Protein AF-A0A0L0CRZ3-F1 (afdb_monomer)

Solvent-accessible surface area (backbone atoms only — not comparable to full-atom values): 9683 Å² total; per-residue (Å²): 132,88,57,69,46,81,43,75,45,86,56,55,38,41,32,43,37,35,53,79,39,33,63,64,55,51,47,74,51,34,74,46,70,53,60,82,55,50,45,72,92,70,62,36,64,58,88,84,58,64,75,67,74,79,60,91,85,65,45,71,60,58,44,58,72,75,44,89,74,75,66,66,51,78,49,76,36,69,47,74,35,36,34,55,44,98,84,69,47,79,73,44,68,34,36,43,27,38,41,38,40,39,38,78,87,85,46,54,37,48,37,37,36,40,40,31,48,47,93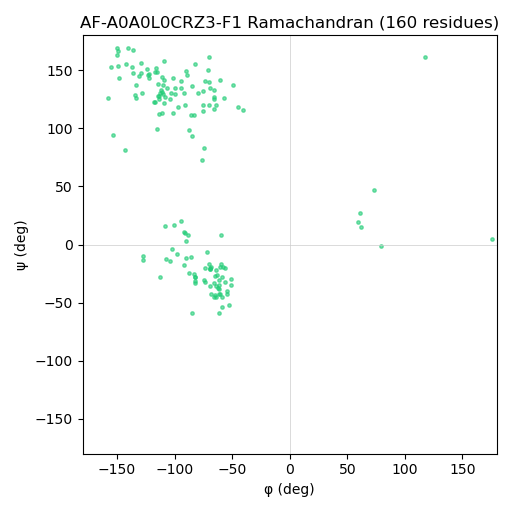,48,45,66,63,50,52,53,49,49,60,73,68,41,77,98,48,54,57,48,71,46,76,57,74,96,70,83,51,71,46,82,40,57,57,75,68,54,68,67,65,78,75,114

Radius of gyration: 17.82 Å; Cα contacts (8 Å, |Δi|>4): 254; chains: 1; bounding box: 38×54×40 Å

Sequence (162 aa):
MSKYFLCKLKNRALIQLWGKDSFKFLQSLTTNDLNKIIPESDFILHKNLPENILCNNYDSYIYDINNKTTNYEKSAVGLPSLFLLNNGKILYDCFIYNIKYSYEKNLFFSLFYIDCNIHILNFLLDLLEKRKLSCDVYFKNIKNINVYQFLSYTSLFNLHKK

InterPro domains:
  IPR045179 YgfZ/GcvT [PTHR22602] (4-153)

Mean predicted aligned error: 9.26 Å

Secondary structure (DSSP, 8-state):
---EEEEEETTEEEEEEESTTHHHHHHHHBSS-GGGTS-GGG----TT--GGGSS-SSHHHHHHHH-TT--EEEEEEEEEEEEE-TTS-EEEEEEEEEEEEEETTTEEEEEEEEEEEGGGHHHHHHHHHHH-TT-S-EEEE-TT--EEEEEEGGGGTTTTT-

Organism: NCBI:txid580058

Structure (mmCIF, N/CA/C/O backbone):
data_AF-A0A0L0CRZ3-F1
#
_entry.id   AF-A0A0L0CRZ3-F1
#
loop_
_atom_site.group_PDB
_atom_site.id
_atom_site.type_symbol
_atom_site.label_atom_id
_atom_site.label_alt_id
_atom_site.label_comp_id
_atom_site.label_asym_id
_atom_site.label_entity_id
_atom_site.label_seq_id
_atom_site.pdbx_PDB_ins_code
_atom_site.Cartn_x
_atom_site.Cartn_y
_atom_site.Cartn_z
_atom_site.occupancy
_atom_site.B_iso_or_equiv
_atom_site.auth_seq_id
_atom_site.auth_comp_id
_atom_site.auth_asym_id
_atom_site.auth_atom_id
_atom_site.pdbx_PDB_model_num
ATOM 1 N N . MET A 1 1 ? 24.280 -11.304 -26.491 1.00 51.66 1 MET A N 1
ATOM 2 C CA . MET A 1 1 ? 23.115 -10.418 -26.261 1.00 51.66 1 MET A CA 1
ATOM 3 C C . MET A 1 1 ? 22.163 -11.106 -25.300 1.00 51.66 1 MET A C 1
ATOM 5 O O . MET A 1 1 ? 21.670 -12.180 -25.630 1.00 51.66 1 MET A O 1
ATOM 9 N N . SER A 1 2 ? 21.944 -10.549 -24.108 1.00 56.97 2 SER A N 1
ATOM 10 C CA . SER A 1 2 ? 20.902 -11.034 -23.200 1.00 56.97 2 SER A CA 1
ATOM 11 C C . SER A 1 2 ? 19.538 -10.789 -23.845 1.00 56.97 2 SER A C 1
ATOM 13 O O . SER A 1 2 ? 19.172 -9.654 -24.140 1.00 56.97 2 SER A O 1
ATOM 15 N N . LYS A 1 3 ? 18.803 -11.867 -24.130 1.00 73.25 3 LYS A N 1
ATOM 16 C CA . LYS A 1 3 ? 17.397 -11.762 -24.523 1.00 73.25 3 LYS A CA 1
ATOM 17 C C . LYS A 1 3 ? 16.593 -11.466 -23.261 1.00 73.25 3 LYS A C 1
ATOM 19 O O . LYS A 1 3 ? 16.779 -12.120 -22.238 1.00 73.25 3 LYS A O 1
ATOM 24 N N . TYR A 1 4 ? 15.722 -10.479 -23.324 1.00 77.44 4 TYR A N 1
ATOM 25 C CA . TYR A 1 4 ? 14.808 -10.174 -22.236 1.00 77.44 4 TYR A CA 1
ATOM 26 C C . TYR A 1 4 ? 13.386 -10.413 -22.706 1.00 77.44 4 TYR A C 1
ATOM 28 O O . TYR A 1 4 ? 13.083 -10.236 -23.887 1.00 77.44 4 TYR A O 1
ATOM 36 N N . PHE A 1 5 ? 12.525 -10.811 -21.778 1.00 83.75 5 PHE A N 1
ATOM 37 C CA . PHE A 1 5 ? 11.108 -10.985 -22.043 1.00 83.75 5 PHE A CA 1
ATOM 38 C C . PHE A 1 5 ? 10.323 -9.947 -21.269 1.00 83.75 5 PHE A C 1
ATOM 40 O O . PHE A 1 5 ? 10.510 -9.773 -20.066 1.00 83.75 5 PHE A O 1
ATOM 47 N N . LEU A 1 6 ? 9.432 -9.267 -21.978 1.00 89.88 6 LEU A N 1
ATOM 48 C CA . LEU A 1 6 ? 8.466 -8.365 -21.385 1.00 89.88 6 LEU A CA 1
ATOM 49 C C . LEU A 1 6 ? 7.119 -9.084 -21.327 1.00 89.88 6 LEU A C 1
ATOM 51 O O . LEU A 1 6 ? 6.517 -9.379 -22.359 1.00 89.88 6 LEU A O 1
ATOM 55 N N . CYS A 1 7 ? 6.646 -9.373 -20.120 1.00 90.69 7 CYS A N 1
ATOM 56 C CA . CYS A 1 7 ? 5.389 -10.073 -19.891 1.00 90.69 7 CYS A CA 1
ATOM 57 C C . CYS A 1 7 ? 4.357 -9.110 -19.310 1.00 90.69 7 CYS A C 1
ATOM 59 O O . CYS A 1 7 ? 4.563 -8.544 -18.241 1.00 90.69 7 CYS A O 1
ATOM 61 N N . LYS A 1 8 ? 3.218 -8.938 -19.989 1.00 93.38 8 LYS A N 1
ATOM 62 C CA . LYS A 1 8 ? 2.082 -8.189 -19.436 1.00 93.38 8 LYS A CA 1
ATOM 63 C C . LYS A 1 8 ? 1.365 -9.033 -18.382 1.00 93.38 8 LYS A C 1
ATOM 65 O O . LYS A 1 8 ? 0.818 -10.088 -18.707 1.00 93.38 8 LYS A O 1
ATOM 70 N N . LEU A 1 9 ? 1.298 -8.539 -17.150 1.00 93.81 9 LEU A N 1
ATOM 71 C CA . LEU A 1 9 ? 0.570 -9.171 -16.054 1.00 93.81 9 LEU A CA 1
ATOM 72 C C . LEU A 1 9 ? -0.902 -8.741 -16.102 1.00 93.81 9 LEU A C 1
ATOM 74 O O . LEU A 1 9 ? -1.288 -7.694 -15.588 1.00 93.81 9 LEU A O 1
ATOM 78 N N . LYS A 1 10 ? -1.738 -9.541 -16.771 1.00 93.62 10 LYS A N 1
ATOM 79 C CA . LYS A 1 10 ? -3.162 -9.220 -17.009 1.00 93.62 10 LYS A CA 1
ATOM 80 C C . LYS A 1 10 ? -4.033 -9.271 -15.747 1.00 93.62 10 LYS A C 1
ATOM 82 O O . LYS A 1 10 ? -5.143 -8.758 -15.758 1.00 93.62 10 LYS A O 1
ATOM 87 N N . ASN A 1 11 ? -3.546 -9.910 -14.690 1.00 94.19 11 ASN A N 1
ATOM 88 C CA . ASN A 1 11 ? -4.262 -10.157 -13.442 1.00 94.19 11 ASN A CA 1
ATOM 89 C C . ASN A 1 11 ? -3.876 -9.179 -12.322 1.00 94.19 11 ASN A C 1
ATOM 91 O O . ASN A 1 11 ? -4.120 -9.480 -11.156 1.00 94.19 11 ASN A O 1
ATOM 95 N N . ARG A 1 12 ? -3.243 -8.047 -12.645 1.00 94.75 12 ARG A N 1
ATOM 96 C CA . ARG A 1 12 ? -2.774 -7.064 -11.662 1.00 94.75 12 ARG A CA 1
ATOM 97 C C . ARG A 1 12 ? -3.577 -5.775 -11.742 1.00 94.75 12 ARG A C 1
ATOM 99 O O . ARG A 1 12 ? -3.973 -5.351 -12.826 1.00 94.75 12 ARG A O 1
ATOM 106 N N . ALA A 1 13 ? -3.800 -5.169 -10.585 1.00 95.25 13 ALA A N 1
ATOM 107 C CA . ALA A 1 13 ? -4.492 -3.903 -10.416 1.00 95.25 13 ALA A CA 1
ATOM 108 C C . ALA A 1 13 ? -3.730 -3.028 -9.424 1.00 95.25 13 ALA A C 1
ATOM 110 O O . ALA A 1 13 ? -3.138 -3.536 -8.473 1.00 95.25 13 ALA A O 1
ATOM 111 N N . LEU A 1 14 ? -3.784 -1.714 -9.632 1.00 95.38 14 LEU A N 1
ATOM 112 C CA . LEU A 1 14 ? -3.113 -0.742 -8.778 1.00 95.38 14 LEU A CA 1
ATOM 113 C C . LEU A 1 14 ? -4.138 0.131 -8.065 1.00 95.38 14 LEU A C 1
ATOM 115 O O . LEU A 1 14 ? -4.984 0.754 -8.703 1.00 95.38 14 LEU A O 1
ATOM 119 N N . ILE A 1 15 ? -4.024 0.215 -6.745 1.00 95.62 15 ILE A N 1
ATOM 120 C CA . ILE A 1 15 ? -4.774 1.161 -5.921 1.00 95.62 15 ILE A CA 1
ATOM 121 C C . ILE A 1 15 ? -3.824 2.286 -5.530 1.00 95.62 15 ILE A C 1
ATOM 123 O O . ILE A 1 15 ? -2.765 2.032 -4.968 1.00 95.62 15 ILE A O 1
ATOM 127 N N . GLN A 1 16 ? -4.196 3.527 -5.815 1.00 93.62 16 GLN A N 1
ATOM 128 C CA . GLN A 1 16 ? -3.526 4.712 -5.290 1.00 93.62 16 GLN A CA 1
ATOM 129 C C . GLN A 1 16 ? -4.098 5.042 -3.915 1.00 93.62 16 GLN A C 1
ATOM 131 O O . GLN A 1 16 ? -5.315 5.013 -3.764 1.00 93.62 16 GLN A O 1
ATOM 136 N N . LEU A 1 17 ? -3.243 5.375 -2.949 1.00 93.31 17 LEU A N 1
ATOM 137 C CA . LEU A 1 17 ? -3.605 5.741 -1.583 1.00 93.31 17 LEU A CA 1
ATOM 138 C C . LEU A 1 17 ? -2.818 6.988 -1.147 1.00 93.31 17 LEU A C 1
ATOM 140 O O . LEU A 1 17 ? -1.596 7.046 -1.301 1.00 93.31 17 LEU A O 1
ATOM 144 N N . TRP A 1 18 ? -3.523 8.000 -0.644 1.00 90.38 18 TRP A N 1
ATOM 145 C CA . TRP A 1 18 ? -2.975 9.304 -0.259 1.00 90.38 18 TRP A CA 1
ATOM 146 C C . TRP A 1 18 ? -3.786 9.930 0.882 1.00 90.38 18 TRP A C 1
ATOM 148 O O . TRP A 1 18 ? -4.862 9.457 1.223 1.00 90.38 18 TRP A O 1
ATOM 158 N N . GLY A 1 19 ? -3.272 10.999 1.486 1.00 87.00 19 GLY A N 1
ATOM 159 C CA . GLY A 1 19 ? -3.824 11.623 2.697 1.00 87.00 19 GLY A CA 1
ATOM 160 C C . GLY A 1 19 ? -2.837 11.560 3.863 1.00 87.00 19 GLY A C 1
ATOM 161 O O . GLY A 1 19 ? -1.874 10.791 3.816 1.00 87.00 19 GLY A O 1
ATOM 162 N N . LYS A 1 20 ? -3.030 12.389 4.891 1.00 87.88 20 LYS A N 1
ATOM 163 C CA . LYS A 1 20 ? -2.040 12.549 5.971 1.00 87.88 20 LYS A CA 1
ATOM 164 C C . LYS A 1 20 ? -1.854 11.297 6.814 1.00 87.88 20 LYS A C 1
ATOM 166 O O . LYS A 1 20 ? -0.739 11.014 7.234 1.00 87.88 20 LYS A O 1
ATOM 171 N N . ASP A 1 21 ? -2.920 10.528 7.000 1.00 91.69 21 ASP A N 1
ATOM 172 C CA . ASP A 1 21 ? -2.888 9.332 7.843 1.00 91.69 21 ASP A CA 1
ATOM 173 C C . ASP A 1 21 ? -2.507 8.071 7.054 1.00 91.69 21 ASP A C 1
ATOM 175 O O . ASP A 1 21 ? -2.471 6.979 7.614 1.00 91.69 21 ASP A O 1
ATOM 179 N N . SER A 1 22 ? -2.189 8.204 5.760 1.00 93.75 22 SER A N 1
ATOM 180 C CA . SER A 1 22 ? -1.925 7.082 4.848 1.00 93.75 22 SER A CA 1
ATOM 181 C C . SER A 1 22 ? -0.852 6.126 5.346 1.00 93.75 22 SER A C 1
ATOM 183 O O . SER A 1 22 ? -1.021 4.913 5.231 1.00 93.75 22 SER A O 1
ATOM 185 N N . PHE A 1 23 ? 0.241 6.665 5.894 1.00 95.62 23 PHE A N 1
ATOM 186 C CA . PHE A 1 23 ? 1.336 5.860 6.425 1.00 95.62 23 PHE A CA 1
ATOM 187 C C . PHE A 1 23 ? 0.852 4.972 7.569 1.00 95.62 23 PHE A C 1
ATOM 189 O O . PHE A 1 23 ? 0.901 3.748 7.466 1.00 95.62 23 PHE A O 1
ATOM 196 N N . LYS A 1 24 ? 0.314 5.583 8.632 1.00 95.06 24 LYS A N 1
ATOM 197 C CA . LYS A 1 24 ? -0.179 4.866 9.817 1.00 95.06 24 LYS A CA 1
ATOM 198 C C . LYS A 1 24 ? -1.298 3.896 9.461 1.00 95.06 24 LYS A C 1
ATOM 200 O O . LYS A 1 24 ? -1.307 2.759 9.924 1.00 95.06 24 LYS A O 1
ATOM 205 N N . PHE A 1 25 ? -2.215 4.333 8.603 1.00 95.44 25 PHE A N 1
ATOM 206 C CA . PHE A 1 25 ? -3.325 3.526 8.129 1.00 95.44 25 PHE A CA 1
ATOM 207 C C . PHE A 1 25 ? -2.831 2.262 7.424 1.00 95.44 25 PHE A C 1
ATOM 209 O O . PHE A 1 25 ? -3.184 1.156 7.828 1.00 95.44 25 PHE A O 1
ATOM 216 N N . LEU A 1 26 ? -1.956 2.396 6.426 1.00 95.56 26 LEU A N 1
ATOM 217 C CA . LEU A 1 26 ? -1.452 1.245 5.686 1.00 95.56 26 LEU A CA 1
ATOM 218 C C . LEU A 1 26 ? -0.524 0.366 6.542 1.00 95.56 26 LEU A C 1
ATOM 220 O O . LEU A 1 26 ? -0.598 -0.861 6.451 1.00 95.56 26 LEU A O 1
ATOM 224 N N . GLN A 1 27 ? 0.278 0.961 7.429 1.00 95.94 27 GLN A N 1
ATOM 225 C CA . GLN A 1 27 ? 1.116 0.226 8.381 1.00 95.94 27 GLN A CA 1
ATOM 226 C C . GLN A 1 27 ? 0.282 -0.636 9.340 1.00 95.94 27 GLN A C 1
ATOM 228 O O . GLN A 1 27 ? 0.704 -1.731 9.699 1.00 95.94 27 GLN A O 1
ATOM 233 N N . SER A 1 28 ? -0.909 -0.170 9.730 1.00 93.62 28 SER A N 1
ATOM 234 C CA . SER A 1 28 ? -1.813 -0.903 10.628 1.00 93.62 28 SER A CA 1
ATOM 235 C C . SER A 1 28 ? -2.516 -2.097 9.971 1.00 93.62 28 SER A C 1
ATOM 237 O O . SER A 1 28 ? -3.004 -2.988 10.664 1.00 93.62 28 SER A O 1
ATOM 239 N N . LEU A 1 29 ? -2.586 -2.116 8.636 1.00 93.69 29 LEU A N 1
ATOM 240 C CA . LEU A 1 29 ? -3.310 -3.133 7.870 1.00 93.69 29 LEU A CA 1
ATOM 241 C C . LEU A 1 29 ? -2.395 -4.166 7.215 1.00 93.69 29 LEU A C 1
ATOM 243 O O . LEU A 1 29 ? -2.882 -5.193 6.737 1.00 93.69 29 LEU A O 1
ATOM 247 N N . THR A 1 30 ? -1.096 -3.884 7.156 1.00 95.44 30 THR A N 1
ATOM 248 C CA . THR A 1 30 ? -0.146 -4.663 6.367 1.00 95.44 30 THR A CA 1
ATOM 249 C C . THR A 1 30 ? 0.998 -5.183 7.227 1.00 95.44 30 THR A C 1
ATOM 251 O O . THR A 1 30 ? 1.340 -4.610 8.256 1.00 95.44 30 THR A O 1
ATOM 254 N N . THR A 1 31 ? 1.561 -6.326 6.842 1.00 96.12 31 THR A N 1
ATOM 255 C CA . THR A 1 31 ? 2.497 -7.065 7.706 1.00 96.12 31 THR A CA 1
ATOM 256 C C . THR A 1 31 ? 3.932 -6.561 7.673 1.00 96.12 31 THR A C 1
ATOM 258 O O . THR A 1 31 ? 4.681 -6.805 8.614 1.00 96.12 31 THR A O 1
ATOM 261 N N . ASN A 1 32 ? 4.363 -5.956 6.567 1.00 96.75 32 ASN A N 1
ATOM 262 C CA . ASN A 1 32 ? 5.738 -5.491 6.426 1.00 96.75 32 ASN A CA 1
ATOM 263 C C . ASN A 1 32 ? 5.875 -4.047 6.922 1.00 96.75 32 ASN A C 1
ATOM 265 O O . ASN A 1 32 ? 4.946 -3.248 6.823 1.00 96.75 32 ASN A O 1
ATOM 269 N N . ASP A 1 33 ? 7.050 -3.721 7.444 1.00 97.06 33 ASP A N 1
ATOM 270 C CA . ASP A 1 33 ? 7.363 -2.388 7.950 1.00 97.06 33 ASP A CA 1
ATOM 271 C C . ASP A 1 33 ? 7.590 -1.414 6.785 1.00 97.06 33 ASP A C 1
ATOM 273 O O . ASP A 1 33 ? 8.538 -1.569 6.007 1.00 97.06 33 ASP A O 1
ATOM 277 N N . LEU A 1 34 ? 6.712 -0.417 6.665 1.00 97.00 34 LEU A N 1
ATOM 278 C CA . LEU A 1 34 ? 6.759 0.612 5.631 1.00 97.00 34 LEU A CA 1
ATOM 279 C C . LEU A 1 34 ? 7.957 1.550 5.802 1.00 97.00 34 LEU A C 1
ATOM 281 O O . LEU A 1 34 ? 8.400 2.123 4.806 1.00 97.00 34 LEU A O 1
ATOM 285 N N . ASN A 1 35 ? 8.563 1.626 6.995 1.00 96.69 35 ASN A N 1
ATOM 286 C CA . ASN A 1 35 ? 9.796 2.394 7.205 1.00 96.69 35 ASN A CA 1
ATOM 287 C C . ASN A 1 35 ? 10.962 1.893 6.339 1.00 96.69 35 ASN A C 1
ATOM 289 O O . ASN A 1 35 ? 11.904 2.638 6.080 1.00 96.69 35 ASN A O 1
ATOM 293 N N . LYS A 1 36 ? 10.887 0.657 5.825 1.00 96.56 36 LYS A N 1
ATOM 294 C CA . LYS A 1 36 ? 11.866 0.103 4.877 1.00 96.56 36 LYS A CA 1
ATOM 295 C C . LYS A 1 36 ? 11.815 0.748 3.489 1.00 96.56 36 LYS A C 1
ATOM 297 O O . LYS A 1 36 ? 12.781 0.619 2.742 1.00 96.56 36 LYS A O 1
ATOM 302 N N . ILE A 1 37 ? 10.698 1.380 3.121 1.00 95.69 37 ILE A N 1
ATOM 303 C CA . ILE A 1 37 ? 10.527 2.055 1.822 1.00 95.69 37 ILE A CA 1
ATOM 304 C C . ILE A 1 37 ? 10.409 3.574 1.956 1.00 95.69 37 ILE A C 1
ATOM 306 O O . ILE A 1 37 ? 10.790 4.284 1.030 1.00 95.69 37 ILE A O 1
ATOM 310 N N . ILE A 1 38 ? 9.905 4.072 3.086 1.00 93.88 38 ILE A N 1
ATOM 311 C CA . ILE A 1 38 ? 9.893 5.494 3.437 1.00 93.88 38 ILE A CA 1
ATOM 312 C C . ILE A 1 38 ? 9.766 5.643 4.959 1.00 93.88 38 ILE A C 1
ATOM 314 O O . ILE A 1 38 ? 8.827 5.084 5.517 1.00 93.88 38 ILE A O 1
ATOM 318 N N . PRO A 1 39 ? 10.650 6.381 5.652 1.00 93.75 39 PRO A N 1
ATOM 319 C CA . PRO A 1 39 ? 10.455 6.685 7.068 1.00 93.75 39 PRO A CA 1
ATOM 320 C C . PRO A 1 39 ? 9.155 7.464 7.299 1.00 93.75 39 PRO A C 1
ATOM 322 O O . PRO A 1 39 ? 8.825 8.354 6.516 1.00 93.75 39 PRO A O 1
ATOM 325 N N . GLU A 1 40 ? 8.433 7.185 8.387 1.00 92.06 40 GLU A N 1
ATOM 326 C CA . GLU A 1 40 ? 7.188 7.904 8.712 1.00 92.06 40 GLU A CA 1
ATOM 327 C C . GLU A 1 40 ? 7.379 9.431 8.762 1.00 92.06 40 GLU A C 1
ATOM 329 O O . GLU A 1 40 ? 6.545 10.174 8.247 1.00 92.06 40 GLU A O 1
ATOM 334 N N . SER A 1 41 ? 8.503 9.899 9.321 1.00 89.12 41 SER A N 1
ATOM 335 C CA . SER A 1 41 ? 8.866 11.326 9.389 1.00 89.12 41 SER A CA 1
ATOM 336 C C . SER A 1 41 ? 8.967 11.996 8.021 1.00 89.12 41 SER A C 1
ATOM 338 O O . SER A 1 41 ? 8.749 13.200 7.898 1.00 89.12 41 SER A O 1
ATOM 340 N N . ASP A 1 42 ? 9.290 11.208 6.999 1.00 87.75 42 ASP A N 1
ATOM 341 C CA . ASP A 1 42 ? 9.555 11.670 5.642 1.00 87.75 42 ASP A CA 1
ATOM 342 C C . ASP A 1 42 ? 8.310 11.516 4.757 1.00 87.75 42 ASP A C 1
ATOM 344 O O . ASP A 1 42 ? 8.275 12.006 3.621 1.00 87.75 42 ASP A O 1
ATOM 348 N N . PHE A 1 43 ? 7.264 10.853 5.266 1.00 87.19 43 PHE A N 1
ATOM 349 C CA . PHE A 1 43 ? 5.971 10.753 4.607 1.00 87.19 43 PHE A CA 1
ATOM 350 C C . PHE A 1 43 ? 5.222 12.085 4.726 1.00 87.19 43 PHE A C 1
ATOM 352 O O . PHE A 1 43 ? 4.382 12.303 5.597 1.00 87.19 43 PHE A O 1
ATOM 359 N N . ILE A 1 44 ? 5.548 13.002 3.820 1.00 76.12 44 ILE A N 1
ATOM 360 C CA . ILE A 1 44 ? 4.957 14.336 3.781 1.00 76.12 44 ILE A CA 1
ATOM 361 C C . ILE A 1 44 ? 3.913 14.405 2.672 1.00 76.12 44 ILE A C 1
ATOM 363 O O . ILE A 1 44 ? 4.166 14.072 1.512 1.00 76.12 44 ILE A O 1
ATOM 367 N N . LEU A 1 45 ? 2.734 14.899 3.042 1.00 67.81 45 LEU A N 1
ATOM 368 C CA . LEU A 1 45 ? 1.701 15.322 2.110 1.00 67.81 45 LEU A CA 1
ATOM 369 C C . LEU A 1 45 ? 1.509 16.827 2.293 1.00 67.81 45 LEU A C 1
ATOM 371 O O . LEU A 1 45 ? 0.869 17.276 3.248 1.00 67.81 45 LEU A O 1
ATOM 375 N N . HIS A 1 46 ? 2.119 17.631 1.421 1.00 58.62 46 HIS A N 1
ATOM 376 C CA . HIS A 1 46 ? 1.925 19.077 1.478 1.00 58.62 46 HIS A CA 1
ATOM 377 C C . HIS A 1 46 ? 0.454 19.407 1.193 1.00 58.62 46 HIS A C 1
ATOM 379 O O . HIS A 1 46 ? -0.053 19.128 0.113 1.00 58.62 46 HIS A O 1
ATOM 385 N N . LYS A 1 47 ? -0.233 20.047 2.153 1.00 48.31 47 LYS A N 1
ATOM 386 C CA . LYS A 1 47 ? -1.638 20.493 2.013 1.00 48.31 47 LYS A CA 1
ATOM 387 C C . LYS A 1 47 ? -1.874 21.411 0.801 1.00 48.31 47 LYS A C 1
ATOM 389 O O . LYS A 1 47 ? -3.006 21.523 0.358 1.00 48.31 47 LYS A O 1
ATOM 394 N N . ASN A 1 48 ? -0.818 22.032 0.273 1.00 48.00 48 ASN A N 1
ATOM 395 C CA . ASN A 1 48 ? -0.864 22.939 -0.878 1.00 48.00 48 ASN A CA 1
ATOM 396 C C . ASN A 1 48 ? -0.573 22.222 -2.210 1.00 48.00 48 ASN A C 1
ATOM 398 O O . ASN A 1 48 ? -0.160 22.858 -3.178 1.00 48.00 48 ASN A O 1
ATOM 402 N N . LEU A 1 49 ? -0.721 20.897 -2.248 1.00 52.44 49 LEU A N 1
ATOM 403 C CA . LEU A 1 49 ? -0.599 20.115 -3.471 1.00 52.44 49 LEU A CA 1
ATOM 404 C C . LEU A 1 49 ? -1.733 20.472 -4.437 1.00 52.44 49 LEU A C 1
ATOM 406 O O . LEU A 1 49 ? -2.892 20.395 -4.030 1.00 52.44 49 LEU A O 1
ATOM 410 N N . PRO A 1 50 ? -1.434 20.830 -5.699 1.00 48.28 50 PRO A N 1
ATOM 411 C CA . PRO A 1 50 ? -2.479 21.017 -6.688 1.00 48.28 50 PRO A CA 1
ATOM 412 C C . PRO A 1 50 ? -3.302 19.730 -6.809 1.00 48.28 50 PRO A C 1
ATOM 414 O O . PRO A 1 50 ? -2.749 18.650 -7.031 1.00 48.28 50 PRO A O 1
ATOM 417 N N . GLU A 1 51 ? -4.624 19.852 -6.662 1.00 46.41 51 GLU A N 1
ATOM 418 C CA . GLU A 1 51 ? -5.589 18.739 -6.723 1.00 46.41 51 GLU A CA 1
ATOM 419 C C . GLU A 1 51 ? -5.407 17.883 -7.993 1.00 46.41 51 GLU A C 1
ATOM 421 O O . GLU A 1 51 ? -5.562 16.662 -7.962 1.00 46.41 51 GLU A O 1
ATOM 426 N N . ASN A 1 52 ? -4.936 18.519 -9.068 1.00 48.78 52 ASN A N 1
ATOM 427 C CA . ASN A 1 52 ? -4.617 17.966 -10.387 1.00 48.78 52 ASN A CA 1
ATOM 428 C C . ASN A 1 52 ? -3.541 16.857 -10.366 1.00 48.78 52 ASN A C 1
ATOM 430 O O . ASN A 1 52 ? -3.387 16.114 -11.328 1.00 48.78 52 ASN A O 1
ATOM 434 N N . ILE A 1 53 ? -2.758 16.718 -9.293 1.00 53.50 53 ILE A N 1
ATOM 435 C CA . ILE A 1 53 ? -1.719 15.677 -9.197 1.00 53.50 53 ILE A CA 1
ATOM 436 C C . ILE A 1 53 ? -2.281 14.362 -8.630 1.00 53.50 53 ILE A C 1
ATOM 438 O O . ILE A 1 53 ? -1.752 13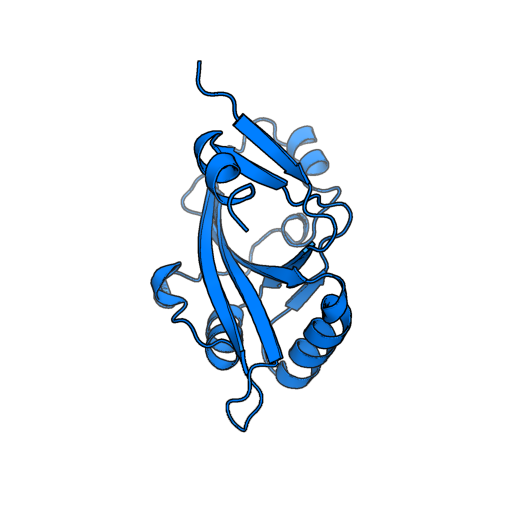.275 -8.882 1.00 53.50 53 ILE A O 1
ATOM 442 N N . LEU A 1 54 ? -3.371 14.423 -7.862 1.00 54.41 54 LEU A N 1
ATOM 443 C CA . LEU A 1 54 ? -3.799 13.307 -7.019 1.00 54.41 54 LEU A CA 1
ATOM 444 C C . LEU A 1 54 ? -4.719 12.295 -7.703 1.00 54.41 54 LEU A C 1
ATOM 446 O O . LEU A 1 54 ? -5.188 11.372 -7.041 1.00 54.41 54 LEU A O 1
ATOM 450 N N . CYS A 1 55 ? -4.940 12.371 -9.019 1.00 45.66 55 CYS A N 1
ATOM 451 C CA . CYS A 1 55 ? -5.829 11.429 -9.686 1.00 45.66 55 CYS A CA 1
ATOM 452 C C . CYS A 1 55 ? -5.531 11.201 -11.188 1.00 45.66 55 CYS A C 1
ATOM 454 O O . CYS A 1 55 ? -6.110 11.854 -12.038 1.00 45.66 55 CYS A O 1
ATOM 456 N N . ASN A 1 56 ? -4.754 10.166 -11.534 1.00 41.69 56 ASN A N 1
ATOM 457 C CA . ASN A 1 56 ? -4.433 9.779 -12.928 1.00 41.69 56 ASN A CA 1
ATOM 458 C C . ASN A 1 56 ? -5.632 9.772 -13.914 1.00 41.69 56 ASN A C 1
ATOM 460 O O . ASN A 1 56 ? -6.556 8.971 -13.734 1.00 41.69 56 ASN A O 1
ATOM 464 N N . ASN A 1 57 ? -5.577 10.622 -14.958 1.00 39.22 57 ASN A N 1
ATOM 465 C CA . ASN A 1 57 ? -5.350 10.224 -16.372 1.00 39.22 57 ASN A CA 1
ATOM 466 C C . ASN A 1 57 ? -5.426 11.377 -17.415 1.00 39.22 57 ASN A C 1
ATOM 468 O O . ASN A 1 57 ? -5.293 11.093 -18.601 1.00 39.22 57 ASN A O 1
ATOM 472 N N . TYR A 1 58 ? -5.581 12.652 -17.032 1.00 41.22 58 TYR A N 1
ATOM 473 C CA . TYR A 1 58 ? -5.518 13.789 -17.983 1.00 41.22 58 TYR A CA 1
ATOM 474 C C . TYR A 1 58 ? -4.546 14.920 -17.591 1.00 41.22 58 TYR A C 1
ATOM 476 O O . TYR A 1 58 ? -4.179 1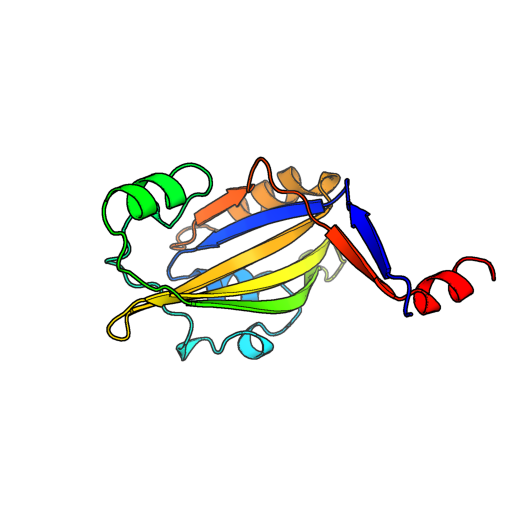5.729 -18.439 1.00 41.22 58 TYR A O 1
ATOM 484 N N . ASP A 1 59 ? -4.054 14.954 -16.352 1.00 39.25 59 ASP A N 1
ATOM 485 C CA . ASP A 1 59 ? -3.397 16.160 -15.830 1.00 39.25 59 ASP A CA 1
ATOM 486 C C . ASP A 1 59 ? -1.882 16.256 -16.050 1.00 39.25 59 ASP A C 1
ATOM 488 O O . ASP A 1 59 ? -1.328 17.348 -15.918 1.00 39.25 59 ASP A O 1
ATOM 492 N N . SER A 1 60 ? -1.204 15.181 -16.480 1.00 42.56 60 SER A N 1
ATOM 493 C CA . SER A 1 60 ? 0.172 15.330 -16.985 1.00 42.56 60 SER A CA 1
ATOM 494 C C . SER A 1 60 ? 0.191 16.186 -18.255 1.00 42.56 60 SER A C 1
ATOM 496 O O . SER A 1 60 ? 1.066 17.026 -18.412 1.00 42.56 60 SER A O 1
ATOM 498 N N . TYR A 1 61 ? -0.832 16.060 -19.111 1.00 39.62 61 TYR A N 1
ATOM 499 C CA . TYR A 1 61 ? -0.950 16.862 -20.329 1.00 39.62 61 TYR A CA 1
ATOM 500 C C . TYR A 1 61 ? -1.363 18.316 -20.059 1.00 39.62 61 TYR A C 1
ATOM 502 O O . TYR A 1 61 ? -0.938 19.198 -20.796 1.00 39.62 61 TYR A O 1
ATOM 510 N N . ILE A 1 62 ? -2.137 18.612 -19.008 1.00 38.59 62 ILE A N 1
ATOM 511 C CA . ILE A 1 62 ? -2.536 20.002 -18.705 1.00 38.59 62 ILE A CA 1
ATOM 512 C C . ILE A 1 62 ? -1.356 20.812 -18.134 1.00 38.59 62 ILE A C 1
ATOM 514 O O . ILE A 1 62 ? -1.229 22.000 -18.441 1.00 38.59 62 ILE A O 1
ATOM 518 N N . TYR A 1 63 ? -0.440 20.177 -17.392 1.00 35.66 63 TYR A N 1
ATOM 519 C CA . TYR A 1 63 ? 0.800 20.830 -16.951 1.00 35.66 63 TYR A CA 1
ATOM 520 C C . TYR A 1 63 ? 1.914 20.825 -18.006 1.00 35.66 63 TYR A C 1
ATOM 522 O O . TYR A 1 63 ? 2.618 21.828 -18.105 1.00 35.66 63 TYR A O 1
ATOM 530 N N . ASP A 1 64 ? 2.023 19.793 -18.852 1.00 41.00 64 ASP A N 1
ATOM 531 C CA . ASP A 1 64 ? 2.966 19.807 -19.985 1.00 41.00 64 ASP A CA 1
ATOM 532 C C . ASP A 1 64 ? 2.615 20.885 -21.030 1.00 41.00 64 ASP A C 1
ATOM 534 O O . ASP A 1 64 ? 3.500 21.401 -21.718 1.00 41.00 64 ASP A O 1
ATOM 538 N N . ILE A 1 65 ? 1.336 21.269 -21.145 1.00 39.38 65 ILE A N 1
ATOM 539 C CA . ILE A 1 65 ? 0.896 22.306 -22.092 1.00 39.38 65 ILE A CA 1
ATOM 540 C C . ILE A 1 65 ? 1.104 23.725 -21.533 1.00 39.38 65 ILE A C 1
ATOM 542 O O . ILE A 1 65 ? 1.422 24.625 -22.312 1.00 39.38 65 ILE A O 1
ATOM 546 N N . ASN A 1 66 ? 1.011 23.930 -20.212 1.00 38.66 66 ASN A N 1
ATOM 547 C CA . ASN A 1 66 ? 1.081 25.273 -19.614 1.00 38.66 66 ASN A CA 1
ATOM 548 C C . ASN A 1 66 ? 2.375 25.603 -18.852 1.00 38.66 66 ASN A C 1
ATOM 550 O O . ASN A 1 66 ? 2.604 26.777 -18.586 1.00 38.66 66 ASN A O 1
ATOM 554 N N . ASN A 1 67 ? 3.241 24.634 -18.539 1.00 41.34 67 ASN A N 1
ATOM 555 C CA . ASN A 1 67 ? 4.553 24.882 -17.930 1.00 41.34 67 ASN A CA 1
ATOM 556 C C . ASN A 1 67 ? 5.600 23.903 -18.478 1.00 41.34 67 ASN A C 1
ATOM 558 O O . ASN A 1 67 ? 5.989 22.942 -17.821 1.00 41.34 67 ASN A O 1
ATOM 562 N N . LYS A 1 68 ? 6.136 24.207 -19.665 1.00 43.44 68 LYS A N 1
ATOM 563 C CA . LYS A 1 68 ? 7.282 23.512 -20.294 1.00 43.44 68 LYS A CA 1
ATOM 564 C C . LYS A 1 68 ? 8.592 23.532 -19.475 1.00 43.44 68 LYS A C 1
ATOM 566 O O . LYS A 1 68 ? 9.637 23.165 -20.002 1.00 43.44 68 LYS A O 1
ATOM 571 N N . THR A 1 69 ? 8.576 23.996 -18.228 1.00 48.44 69 THR A N 1
ATOM 572 C CA . THR A 1 69 ? 9.777 24.295 -17.437 1.00 48.44 69 THR A CA 1
ATOM 573 C C . THR A 1 69 ? 9.836 23.636 -16.065 1.00 48.44 69 THR A C 1
ATOM 575 O O . THR A 1 69 ? 10.898 23.688 -15.460 1.00 48.44 69 THR A O 1
ATOM 578 N N . THR A 1 70 ? 8.778 23.000 -15.550 1.00 51.72 70 THR A N 1
ATOM 579 C CA . THR A 1 70 ? 8.859 22.377 -14.217 1.00 51.72 70 THR A CA 1
ATOM 580 C C . THR A 1 70 ? 9.378 20.947 -14.308 1.00 51.72 70 THR A C 1
ATOM 582 O O . THR A 1 70 ? 8.613 20.019 -14.571 1.00 51.72 70 THR A O 1
ATOM 585 N N . ASN A 1 71 ? 10.676 20.766 -14.058 1.00 58.41 71 ASN A N 1
ATOM 586 C CA . ASN A 1 71 ? 11.271 19.443 -13.900 1.00 58.41 71 ASN A CA 1
ATOM 587 C C . ASN A 1 71 ? 10.780 18.820 -12.584 1.00 58.41 71 ASN A C 1
ATOM 589 O O . ASN A 1 71 ? 11.016 19.375 -11.509 1.00 58.41 71 ASN A O 1
ATOM 593 N N . TYR A 1 72 ? 10.104 17.671 -12.650 1.00 63.31 72 TYR A N 1
ATOM 594 C CA . TYR A 1 72 ? 9.825 16.858 -11.466 1.00 63.31 72 TYR A CA 1
ATOM 595 C C . TYR A 1 72 ? 10.555 15.520 -11.558 1.00 63.31 72 TYR A C 1
ATOM 597 O O . TYR A 1 72 ? 10.592 14.881 -12.609 1.00 63.31 72 TYR A O 1
ATOM 605 N N . GLU A 1 73 ? 11.134 15.089 -10.443 1.00 73.12 73 GLU A N 1
ATOM 606 C CA . GLU A 1 73 ? 11.745 13.771 -10.311 1.00 73.12 73 GLU A CA 1
ATOM 607 C C . GLU A 1 73 ? 10.767 12.837 -9.596 1.00 73.12 73 GLU A C 1
ATOM 609 O O . GLU A 1 73 ? 10.149 13.204 -8.593 1.00 73.12 73 GLU A O 1
ATOM 614 N N . LYS A 1 74 ? 10.612 11.622 -10.124 1.00 82.50 74 LYS A N 1
ATOM 615 C CA . LYS A 1 74 ? 9.764 10.582 -9.542 1.00 82.50 74 LYS A CA 1
ATOM 616 C C . LYS A 1 74 ? 10.624 9.389 -9.165 1.00 82.50 74 LYS A C 1
ATOM 618 O O . LYS A 1 74 ? 11.236 8.778 -10.039 1.00 82.50 74 LYS A O 1
ATOM 623 N N . SER A 1 75 ? 10.598 9.004 -7.895 1.00 87.69 75 SER A N 1
ATOM 624 C CA . SER A 1 75 ? 11.211 7.763 -7.429 1.00 87.69 75 SER A CA 1
ATOM 625 C C . SER A 1 75 ? 10.158 6.819 -6.859 1.00 87.69 75 SER A C 1
ATOM 627 O O . SER A 1 75 ? 9.108 7.235 -6.361 1.00 87.69 75 SER A O 1
ATOM 629 N N . ALA A 1 76 ? 10.414 5.522 -7.005 1.00 91.50 76 ALA A N 1
ATOM 630 C CA . ALA A 1 76 ? 9.531 4.472 -6.531 1.00 91.50 76 ALA A CA 1
ATOM 631 C C . ALA A 1 76 ? 10.347 3.412 -5.798 1.00 91.50 76 ALA A C 1
ATOM 633 O O . ALA A 1 76 ? 11.297 2.862 -6.356 1.00 91.50 76 ALA A O 1
ATOM 634 N N . VAL A 1 77 ? 9.952 3.108 -4.566 1.00 96.00 77 VAL A N 1
ATOM 635 C CA . VAL A 1 77 ? 10.545 2.035 -3.762 1.00 96.00 77 VAL A CA 1
ATOM 636 C C . VAL A 1 77 ? 9.411 1.154 -3.271 1.00 96.00 77 VAL A C 1
ATOM 6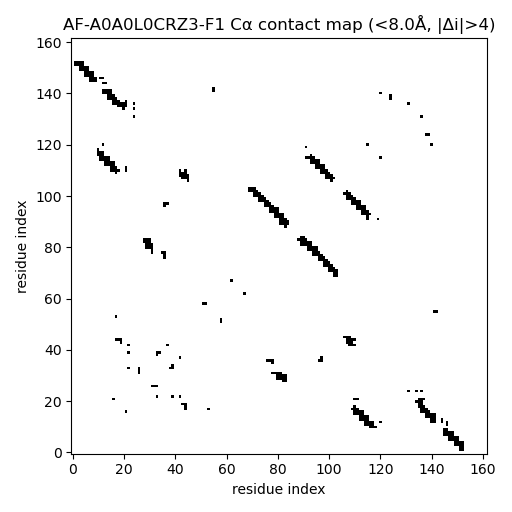38 O O . VAL A 1 77 ? 8.405 1.660 -2.777 1.00 96.00 77 VAL A O 1
ATOM 641 N N . GLY A 1 78 ? 9.538 -0.159 -3.450 1.00 96.62 78 GLY A N 1
ATOM 642 C CA . GLY A 1 78 ? 8.474 -1.099 -3.120 1.00 96.62 78 GLY A CA 1
ATOM 643 C C . GLY A 1 78 ? 8.924 -2.256 -2.248 1.00 96.62 78 GLY A C 1
ATOM 644 O O . GLY A 1 78 ? 10.093 -2.637 -2.256 1.00 96.62 78 GLY A O 1
ATOM 645 N N . LEU A 1 79 ? 7.969 -2.835 -1.523 1.00 97.38 79 LEU A N 1
ATOM 646 C CA . LEU A 1 79 ? 8.148 -4.055 -0.744 1.00 97.38 79 LEU A CA 1
ATOM 647 C C . LEU A 1 79 ? 6.958 -5.013 -0.918 1.00 97.38 79 LEU A C 1
ATOM 649 O O . LEU A 1 79 ? 5.844 -4.566 -1.199 1.00 97.38 79 LEU A O 1
ATOM 653 N N . PRO A 1 80 ? 7.164 -6.332 -0.768 1.00 97.50 80 PRO A N 1
ATOM 654 C CA . PRO A 1 80 ? 6.065 -7.281 -0.635 1.00 97.50 80 PRO A CA 1
ATOM 655 C C . PRO A 1 80 ? 5.432 -7.164 0.755 1.00 97.50 80 PRO A C 1
ATOM 657 O O . PRO A 1 80 ? 6.139 -7.016 1.755 1.00 97.50 80 PRO A O 1
ATOM 660 N N . SER A 1 81 ? 4.109 -7.266 0.835 1.00 97.25 81 SER A N 1
ATOM 661 C CA . SER A 1 81 ? 3.365 -7.252 2.095 1.00 97.25 81 SER A CA 1
ATOM 662 C C . SER A 1 81 ? 2.094 -8.094 2.000 1.00 97.25 81 SER A C 1
ATOM 664 O O . SER A 1 81 ? 1.664 -8.480 0.912 1.00 97.25 81 SER A O 1
ATOM 666 N N . LEU A 1 82 ? 1.486 -8.387 3.145 1.00 96.81 82 LEU A N 1
ATOM 667 C CA . LEU A 1 82 ? 0.251 -9.158 3.243 1.00 96.81 82 LEU A CA 1
ATOM 668 C C . LEU A 1 82 ? -0.812 -8.347 3.982 1.00 96.81 82 LEU A C 1
ATOM 670 O O . LEU A 1 82 ? -0.495 -7.634 4.932 1.00 96.81 82 LEU A O 1
ATOM 674 N N . PHE A 1 83 ? -2.071 -8.515 3.586 1.00 94.19 83 PHE A N 1
ATOM 675 C CA . PHE A 1 83 ? -3.228 -8.153 4.402 1.00 94.19 83 PHE A CA 1
ATOM 676 C C . PHE A 1 83 ? -3.688 -9.383 5.176 1.00 94.19 83 PHE A C 1
ATOM 678 O O . PHE A 1 83 ? -3.811 -10.468 4.599 1.00 94.19 83 PHE A O 1
ATOM 685 N N . LEU A 1 84 ? -3.971 -9.218 6.467 1.00 91.19 84 LEU A N 1
ATOM 686 C CA . LEU A 1 84 ? -4.404 -10.309 7.338 1.00 91.19 84 LEU A CA 1
ATOM 687 C C . LEU A 1 84 ? -5.826 -10.089 7.861 1.00 91.19 84 LEU A C 1
ATOM 689 O O . LEU A 1 84 ? -6.289 -8.965 8.051 1.00 91.19 84 LEU A O 1
ATOM 693 N N . LEU A 1 85 ? -6.506 -11.195 8.145 1.00 87.00 85 LEU A N 1
ATOM 694 C CA . LEU A 1 85 ? -7.651 -11.213 9.046 1.00 87.00 85 LEU A CA 1
ATOM 695 C C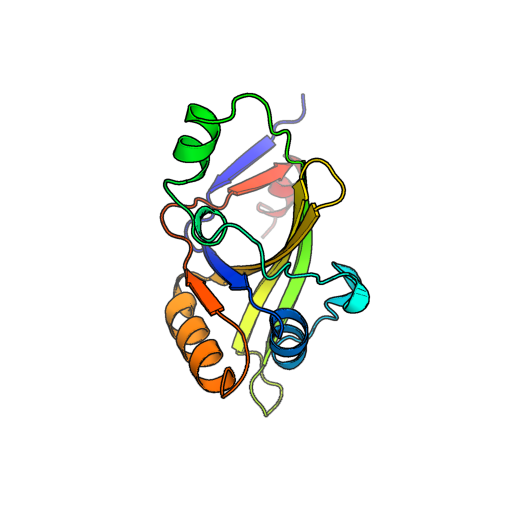 . LEU A 1 85 ? -7.194 -10.969 10.489 1.00 87.00 85 LEU A C 1
ATOM 697 O O . LEU A 1 85 ? -6.050 -11.232 10.853 1.00 87.00 85 LEU A O 1
ATOM 701 N N . ASN A 1 86 ? -8.136 -10.579 11.352 1.00 86.44 86 ASN A N 1
ATOM 702 C CA . ASN A 1 86 ? -7.883 -10.385 12.787 1.00 86.44 86 ASN A CA 1
ATOM 703 C C . ASN A 1 86 ? -7.352 -11.654 13.493 1.00 86.44 86 ASN A C 1
ATOM 705 O O . ASN A 1 86 ? -6.778 -11.559 14.568 1.00 86.44 86 ASN A O 1
ATOM 709 N N . ASN A 1 87 ? -7.549 -12.840 12.907 1.00 90.44 87 ASN A N 1
ATOM 710 C CA . ASN A 1 87 ? -7.027 -14.115 13.412 1.00 90.44 87 ASN A CA 1
ATOM 711 C C . ASN A 1 87 ? -5.651 -14.492 12.822 1.00 90.44 87 ASN A C 1
ATOM 713 O O . ASN A 1 87 ? -5.230 -15.638 12.955 1.00 90.44 87 ASN A O 1
ATOM 717 N N . GLY A 1 88 ? -4.988 -13.575 12.114 1.00 88.12 88 GLY A N 1
ATOM 718 C CA . GLY A 1 88 ? -3.674 -13.787 11.506 1.00 88.12 88 GLY A CA 1
ATOM 719 C C . GLY A 1 88 ? -3.682 -14.562 10.185 1.00 88.12 88 GLY A C 1
ATOM 720 O O . GLY A 1 88 ? -2.623 -14.741 9.588 1.00 88.12 88 GLY A O 1
ATOM 721 N N . LYS A 1 89 ? -4.843 -15.014 9.686 1.00 91.44 89 LYS A N 1
ATOM 722 C CA . LYS A 1 89 ? -4.919 -15.666 8.370 1.00 91.44 89 LYS A CA 1
ATOM 723 C C . LYS A 1 89 ? -4.678 -14.658 7.252 1.00 91.44 89 LYS A C 1
ATOM 725 O O . LYS A 1 89 ? -5.207 -13.549 7.288 1.00 91.44 89 LYS A O 1
ATOM 730 N N . ILE A 1 90 ? -3.934 -15.082 6.235 1.00 92.38 90 ILE A N 1
ATOM 731 C CA . ILE A 1 90 ? -3.672 -14.277 5.042 1.00 92.38 90 ILE A CA 1
ATOM 732 C C . ILE A 1 90 ? -4.982 -14.067 4.284 1.00 92.38 90 ILE A C 1
ATOM 734 O O . ILE A 1 90 ? -5.664 -15.032 3.940 1.00 92.38 90 ILE A O 1
ATOM 738 N N . LEU A 1 91 ? -5.319 -12.804 4.033 1.00 89.75 91 LEU A N 1
ATOM 739 C CA . LEU A 1 91 ? -6.354 -12.427 3.078 1.00 89.75 91 LEU A CA 1
ATOM 740 C C . LEU A 1 91 ? -5.754 -12.364 1.682 1.00 89.75 91 LEU A C 1
ATOM 742 O O . LEU A 1 91 ? -6.192 -13.081 0.787 1.00 89.75 91 LEU A O 1
ATOM 746 N N . TYR A 1 92 ? -4.740 -11.513 1.522 1.00 90.75 92 TYR A N 1
ATOM 747 C CA . TYR A 1 92 ? -4.205 -11.133 0.222 1.00 90.75 92 TYR A CA 1
ATOM 748 C C . TYR A 1 92 ? -2.714 -10.842 0.309 1.00 90.75 92 TYR A C 1
ATOM 750 O O . TYR A 1 92 ? -2.252 -10.226 1.272 1.00 90.75 92 TYR A O 1
ATOM 758 N N . ASP A 1 93 ? -1.982 -11.221 -0.729 1.00 93.75 93 ASP A N 1
ATOM 759 C CA . ASP A 1 93 ? -0.639 -10.740 -0.999 1.00 93.75 93 ASP A CA 1
ATOM 760 C C . ASP A 1 93 ? -0.675 -9.467 -1.852 1.00 93.75 93 ASP A C 1
ATOM 762 O O . ASP A 1 93 ? -1.543 -9.267 -2.708 1.00 93.75 93 ASP A O 1
ATOM 766 N N . CYS A 1 94 ? 0.273 -8.569 -1.608 1.00 96.06 94 CYS A N 1
ATOM 767 C CA . CYS A 1 94 ? 0.399 -7.334 -2.364 1.00 96.06 94 CYS A CA 1
ATOM 768 C C . CYS A 1 94 ? 1.850 -6.859 -2.431 1.00 96.06 94 CYS A C 1
ATOM 770 O O . CYS A 1 94 ? 2.701 -7.264 -1.637 1.00 96.06 94 CYS A O 1
ATOM 772 N N . PHE A 1 95 ? 2.118 -5.960 -3.372 1.00 97.00 95 PHE A N 1
ATOM 773 C CA . PHE A 1 95 ? 3.287 -5.093 -3.298 1.00 97.00 95 PHE A CA 1
ATOM 774 C C . PHE A 1 95 ? 2.829 -3.687 -2.945 1.00 97.00 95 PHE A C 1
ATOM 776 O O . PHE A 1 95 ? 1.862 -3.183 -3.513 1.00 97.00 95 PHE A O 1
ATOM 783 N N . ILE A 1 96 ? 3.527 -3.058 -2.010 1.00 97.56 96 ILE A N 1
ATOM 784 C CA . ILE A 1 96 ? 3.299 -1.668 -1.634 1.00 97.56 96 ILE A CA 1
ATOM 785 C C . ILE A 1 96 ? 4.469 -0.871 -2.169 1.00 97.56 96 ILE A C 1
ATOM 787 O O . ILE A 1 96 ? 5.616 -1.201 -1.879 1.00 97.56 96 ILE 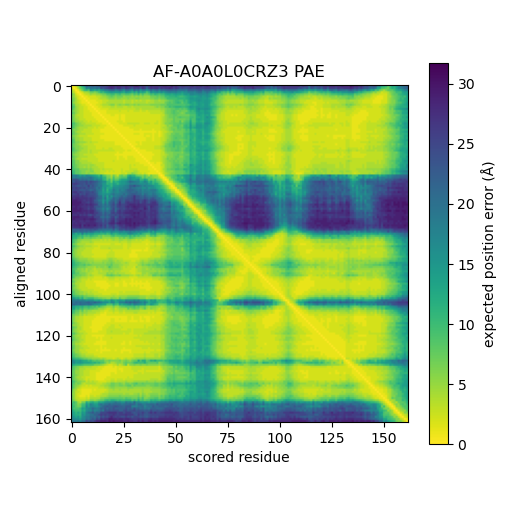A O 1
ATOM 791 N N . TYR A 1 97 ? 4.175 0.179 -2.922 1.00 96.88 97 TYR A N 1
ATOM 792 C CA . TYR A 1 97 ? 5.160 1.112 -3.443 1.00 96.88 97 TYR A CA 1
ATOM 793 C C . TYR A 1 97 ? 4.953 2.469 -2.799 1.00 96.88 97 TYR A C 1
ATOM 795 O O . TYR A 1 97 ? 3.854 3.015 -2.861 1.00 96.88 97 TYR A O 1
ATOM 803 N N . ASN A 1 98 ? 6.008 3.042 -2.234 1.00 95.12 98 ASN 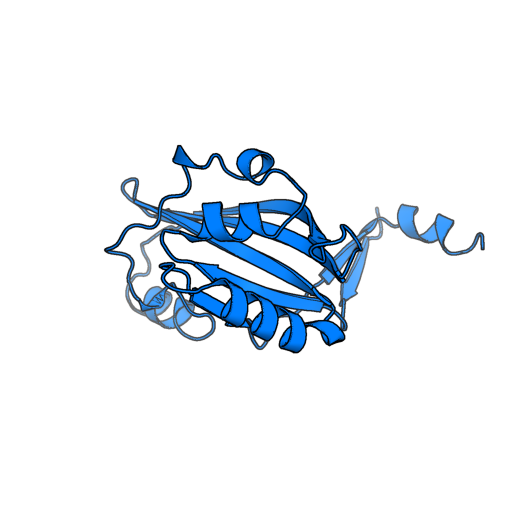A N 1
ATOM 804 C CA . ASN A 1 98 ? 6.068 4.473 -2.014 1.00 95.12 98 ASN A CA 1
ATOM 805 C C . ASN A 1 98 ? 6.447 5.137 -3.336 1.00 95.12 98 ASN A C 1
ATOM 807 O O . ASN A 1 98 ? 7.411 4.730 -3.984 1.00 95.12 98 ASN A O 1
ATOM 811 N N . ILE A 1 99 ? 5.679 6.149 -3.723 1.00 91.06 99 ILE A N 1
ATOM 812 C CA . ILE A 1 99 ? 5.978 6.996 -4.867 1.00 91.06 99 ILE A CA 1
ATOM 813 C C . ILE A 1 99 ? 6.267 8.391 -4.331 1.00 91.06 99 ILE A C 1
ATOM 815 O O . ILE A 1 99 ? 5.355 9.057 -3.831 1.00 91.06 99 ILE A O 1
ATOM 819 N N . LYS A 1 100 ? 7.522 8.819 -4.453 1.00 88.62 100 LYS A N 1
ATOM 820 C CA . LYS A 1 100 ? 7.970 10.154 -4.068 1.00 88.62 100 LYS A CA 1
ATOM 821 C C . LYS A 1 100 ? 8.070 11.024 -5.311 1.00 88.62 100 LYS A C 1
ATOM 823 O O . LYS A 1 100 ? 8.690 10.639 -6.302 1.00 88.62 100 LYS A O 1
ATOM 828 N N . TYR A 1 101 ? 7.457 12.193 -5.237 1.00 83.56 101 TYR A N 1
ATOM 829 C CA . TYR A 1 101 ? 7.556 13.235 -6.245 1.00 83.56 101 TYR A CA 1
ATOM 830 C C . TYR A 1 101 ? 8.352 14.395 -5.661 1.00 83.56 101 TYR A C 1
ATOM 832 O O . TYR A 1 101 ? 8.036 14.860 -4.567 1.00 83.56 101 TYR A O 1
ATOM 840 N N . SER A 1 102 ? 9.357 14.860 -6.394 1.00 79.31 102 SER A N 1
ATOM 841 C CA . SER A 1 102 ? 10.178 16.020 -6.050 1.00 79.31 102 SER A CA 1
ATOM 842 C C . SER A 1 102 ? 9.987 17.094 -7.118 1.00 79.31 102 SER A C 1
ATOM 844 O O . SER A 1 102 ? 10.231 16.830 -8.292 1.00 79.31 102 SER A O 1
ATOM 846 N N . TYR A 1 103 ? 9.565 18.292 -6.720 1.00 73.81 103 TYR A N 1
ATOM 847 C CA . TYR A 1 103 ? 9.400 19.469 -7.577 1.00 73.81 103 TYR A CA 1
ATOM 848 C C . TYR A 1 103 ? 10.474 20.511 -7.257 1.00 73.81 103 TYR A C 1
ATOM 850 O O . TYR A 1 103 ? 11.022 20.543 -6.149 1.00 73.81 103 TYR A O 1
ATOM 858 N N . GLU A 1 104 ? 10.748 21.398 -8.217 1.00 64.38 104 GLU A N 1
ATOM 859 C CA . GLU A 1 104 ? 11.654 22.534 -8.026 1.00 64.38 104 GLU A CA 1
ATOM 860 C C . GLU A 1 104 ? 11.318 23.312 -6.734 1.00 64.38 104 GLU A C 1
ATOM 862 O O . GLU A 1 104 ? 10.152 23.577 -6.436 1.00 64.38 104 GLU A O 1
ATOM 867 N N . LYS A 1 105 ? 12.361 23.694 -5.976 1.00 59.97 105 LYS A N 1
ATOM 868 C CA . LYS A 1 105 ? 12.305 24.381 -4.663 1.00 59.97 105 LYS A CA 1
ATOM 869 C C . LYS A 1 105 ? 11.860 23.522 -3.464 1.00 59.97 105 LYS A C 1
ATOM 871 O O . LYS A 1 105 ? 11.081 23.985 -2.635 1.00 59.97 105 LYS A O 1
ATOM 876 N N . ASN A 1 106 ? 12.411 22.312 -3.314 1.00 62.72 106 ASN A N 1
ATOM 877 C CA . ASN A 1 106 ? 12.245 21.456 -2.121 1.00 62.72 106 ASN A CA 1
ATOM 878 C C . ASN A 1 106 ? 10.790 21.070 -1.796 1.00 62.72 106 ASN A C 1
ATOM 880 O O . ASN A 1 106 ? 10.494 20.672 -0.671 1.00 62.72 106 ASN A O 1
ATOM 884 N N . LEU A 1 107 ? 9.882 21.170 -2.766 1.00 70.38 107 LEU A N 1
ATOM 885 C CA . LEU A 1 107 ? 8.514 20.697 -2.615 1.00 70.38 107 LEU A CA 1
ATOM 886 C C . LEU A 1 107 ? 8.486 19.219 -2.975 1.00 70.38 107 LEU A C 1
ATOM 888 O O . LEU A 1 107 ? 8.669 18.855 -4.133 1.00 70.38 107 LEU A O 1
ATOM 892 N N . PHE A 1 108 ? 8.257 18.363 -1.988 1.00 76.00 108 PHE A N 1
ATOM 893 C CA . PHE A 1 108 ? 8.136 16.931 -2.218 1.00 76.00 108 PHE A CA 1
ATOM 894 C C . PHE A 1 108 ? 6.876 16.380 -1.581 1.00 76.00 108 PHE A C 1
ATOM 896 O O . PHE A 1 108 ? 6.422 16.849 -0.540 1.00 76.00 108 PHE A O 1
ATOM 903 N N . PHE A 1 109 ? 6.308 15.360 -2.204 1.00 83.94 109 PHE A N 1
ATOM 904 C CA . PHE A 1 109 ? 5.217 14.629 -1.592 1.00 83.94 109 PHE A CA 1
ATOM 905 C C . PHE A 1 109 ? 5.309 13.147 -1.888 1.00 83.94 109 PHE A C 1
ATOM 907 O O . PHE A 1 109 ? 5.879 12.716 -2.893 1.00 83.94 109 PHE A O 1
ATOM 914 N N . SER A 1 110 ? 4.703 12.384 -0.992 1.00 87.44 110 SER A N 1
ATOM 915 C CA . SER A 1 110 ? 4.690 10.935 -1.042 1.00 87.44 110 SER A CA 1
ATOM 916 C C . SER A 1 110 ? 3.263 10.416 -1.070 1.00 87.44 110 SER A C 1
ATOM 918 O O . SER A 1 110 ? 2.369 10.945 -0.411 1.00 87.44 110 SER A O 1
ATOM 920 N N . LEU A 1 111 ? 3.055 9.345 -1.825 1.00 92.12 111 LEU A N 1
ATOM 921 C CA . LEU A 1 111 ? 1.831 8.553 -1.785 1.00 92.12 111 LEU A CA 1
ATOM 922 C C . LEU A 1 111 ? 2.163 7.068 -1.894 1.00 92.12 111 LEU A C 1
ATOM 924 O O . LEU A 1 111 ? 3.300 6.702 -2.206 1.00 92.12 111 LEU A O 1
ATOM 928 N N . PHE A 1 112 ? 1.174 6.213 -1.655 1.00 95.19 112 PHE A N 1
ATOM 929 C CA . PHE A 1 112 ? 1.330 4.771 -1.798 1.00 95.19 112 PHE A CA 1
ATOM 930 C C . PHE A 1 112 ? 0.567 4.238 -3.002 1.00 95.19 112 PHE A C 1
ATOM 932 O O . PHE A 1 112 ? -0.560 4.657 -3.264 1.00 95.19 112 PHE A O 1
ATOM 939 N N . TYR A 1 113 ? 1.162 3.276 -3.702 1.00 95.81 113 TYR A N 1
ATOM 940 C CA . TYR A 1 113 ? 0.455 2.374 -4.605 1.00 95.81 113 TYR A CA 1
ATOM 941 C C . TYR A 1 113 ? 0.423 0.967 -4.012 1.00 95.81 113 TYR A C 1
ATOM 943 O O . TYR A 1 113 ? 1.436 0.481 -3.518 1.00 95.81 113 TYR A O 1
ATOM 951 N N . ILE A 1 114 ? -0.726 0.304 -4.100 1.00 97.12 114 ILE A N 1
ATOM 952 C CA . ILE A 1 114 ? -0.906 -1.099 -3.724 1.00 97.12 114 ILE A CA 1
ATOM 953 C C . ILE A 1 114 ? -1.144 -1.890 -5.007 1.00 97.12 114 ILE A C 1
ATOM 955 O O . ILE A 1 114 ? -2.166 -1.704 -5.669 1.00 97.12 114 ILE A O 1
ATOM 959 N N . ASP A 1 115 ? -0.205 -2.760 -5.361 1.00 96.12 115 ASP A N 1
ATOM 960 C CA . ASP A 1 115 ? -0.356 -3.729 -6.441 1.00 96.12 115 ASP A CA 1
ATOM 961 C C . ASP A 1 115 ? -0.924 -5.035 -5.899 1.00 96.12 115 ASP A C 1
ATOM 963 O O . ASP A 1 115 ? -0.337 -5.697 -5.038 1.00 96.12 115 ASP A O 1
ATOM 967 N N . CYS A 1 116 ? -2.083 -5.395 -6.427 1.00 95.50 116 CYS A N 1
ATOM 968 C CA . CYS A 1 116 ? -2.899 -6.502 -5.972 1.00 95.50 116 CYS A CA 1
ATOM 969 C C . CYS A 1 116 ? -3.427 -7.307 -7.163 1.00 95.50 116 CYS A C 1
ATOM 971 O O . CYS A 1 116 ? -3.360 -6.887 -8.321 1.00 95.50 116 CYS A O 1
ATOM 973 N N . ASN A 1 117 ? -3.965 -8.494 -6.888 1.00 95.44 117 ASN A N 1
ATOM 974 C CA . ASN A 1 117 ? -4.660 -9.258 -7.913 1.00 95.44 117 ASN A CA 1
ATOM 975 C C . ASN A 1 117 ? -5.984 -8.557 -8.295 1.00 95.44 117 ASN A C 1
ATOM 977 O O . ASN A 1 117 ? -6.755 -8.147 -7.432 1.00 95.44 117 ASN A O 1
ATOM 981 N N . ILE A 1 118 ? -6.285 -8.439 -9.590 1.00 95.12 118 ILE A N 1
ATOM 982 C CA . ILE A 1 118 ? -7.514 -7.790 -10.073 1.00 95.12 118 ILE A CA 1
ATOM 983 C C . ILE A 1 118 ? -8.790 -8.425 -9.497 1.00 95.12 118 ILE A C 1
ATOM 985 O O . ILE A 1 118 ? -9.766 -7.724 -9.244 1.00 95.12 118 ILE A O 1
ATOM 989 N N . HIS A 1 119 ? -8.783 -9.734 -9.231 1.00 95.25 119 HIS A N 1
ATOM 990 C CA . HIS 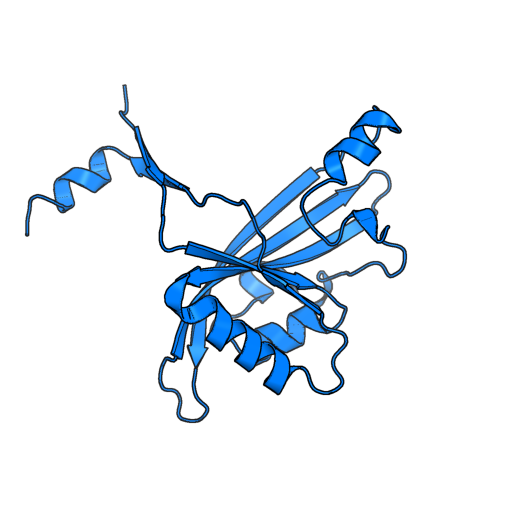A 1 119 ? -9.942 -10.457 -8.700 1.00 95.25 119 HIS A CA 1
ATOM 991 C C . HIS A 1 119 ? -10.280 -10.082 -7.250 1.00 95.25 119 HIS A C 1
ATOM 993 O O . HIS A 1 119 ? -11.413 -10.285 -6.823 1.00 95.25 119 HIS A O 1
ATOM 999 N N . ILE A 1 120 ? -9.327 -9.513 -6.505 1.00 93.94 120 ILE A N 1
ATOM 1000 C CA . ILE A 1 120 ? -9.528 -9.077 -5.116 1.00 93.94 120 ILE A CA 1
ATOM 1001 C C . ILE A 1 120 ? -9.723 -7.566 -4.993 1.00 93.94 120 ILE A C 1
ATOM 1003 O O . ILE A 1 120 ? -9.969 -7.077 -3.896 1.00 93.94 120 ILE A O 1
ATOM 1007 N N . LEU A 1 121 ? -9.617 -6.820 -6.098 1.00 94.81 121 LEU A N 1
ATOM 1008 C CA . LEU A 1 121 ? -9.610 -5.358 -6.104 1.00 94.81 121 LEU A CA 1
ATOM 1009 C C . LEU A 1 121 ? -10.808 -4.765 -5.351 1.00 94.81 121 LEU A C 1
ATOM 1011 O O . LEU A 1 121 ? -10.622 -3.942 -4.460 1.00 94.81 121 LEU A O 1
ATOM 1015 N N . ASN A 1 122 ? -12.027 -5.195 -5.689 1.00 95.69 122 ASN A N 1
ATOM 1016 C CA . ASN A 1 122 ? -13.241 -4.660 -5.068 1.00 95.69 122 ASN A CA 1
ATOM 1017 C C . ASN A 1 122 ? -13.302 -5.006 -3.576 1.00 95.69 122 ASN A C 1
ATOM 1019 O O . ASN A 1 122 ? -13.551 -4.131 -2.756 1.00 95.69 122 ASN A O 1
ATOM 1023 N N . PHE A 1 123 ? -12.970 -6.248 -3.212 1.00 94.44 123 PHE A N 1
ATOM 1024 C CA . PHE A 1 123 ? -12.907 -6.663 -1.810 1.00 94.44 123 PHE A CA 1
ATOM 1025 C C . PHE A 1 123 ? -11.874 -5.870 -1.006 1.00 94.44 123 PHE A C 1
ATOM 1027 O O . PHE A 1 123 ? -12.118 -5.543 0.155 1.00 94.44 123 PHE A O 1
ATOM 1034 N N . LEU A 1 124 ? -10.720 -5.563 -1.603 1.00 95.00 124 LEU A N 1
ATOM 1035 C CA . LEU A 1 124 ? -9.686 -4.763 -0.961 1.00 95.00 124 LEU A CA 1
ATOM 1036 C C . LEU A 1 124 ? -10.142 -3.310 -0.791 1.00 95.00 124 LEU A C 1
ATOM 1038 O O . LEU A 1 124 ? -9.971 -2.762 0.291 1.00 95.00 124 LEU A O 1
ATOM 1042 N N . LEU A 1 125 ? -10.779 -2.707 -1.799 1.00 95.81 125 LEU A N 1
ATOM 1043 C CA . LEU A 1 125 ? -11.364 -1.366 -1.681 1.00 95.81 125 LEU A CA 1
ATOM 1044 C C . LEU A 1 125 ? -12.423 -1.303 -0.571 1.00 95.81 125 LEU A C 1
ATOM 1046 O O . LEU A 1 125 ? -12.367 -0.406 0.267 1.00 95.81 125 LEU A O 1
ATOM 1050 N N . ASP A 1 126 ? -13.317 -2.292 -0.502 1.00 94.62 126 ASP A N 1
ATOM 1051 C CA . ASP A 1 126 ? -14.329 -2.385 0.556 1.00 94.62 126 ASP A CA 1
ATOM 1052 C C . ASP A 1 126 ? -13.696 -2.541 1.946 1.00 94.62 126 ASP A C 1
ATOM 1054 O O . ASP A 1 126 ? -14.188 -1.995 2.935 1.00 94.62 126 ASP A O 1
ATOM 1058 N N . LEU A 1 127 ? -12.599 -3.300 2.046 1.00 92.88 127 LEU A N 1
ATOM 1059 C CA . LEU A 1 127 ? -11.850 -3.459 3.290 1.00 92.88 127 LEU A CA 1
ATOM 1060 C C . LEU A 1 127 ? -11.199 -2.143 3.722 1.00 92.88 127 LEU A C 1
ATOM 1062 O O . LEU A 1 127 ? -11.285 -1.794 4.899 1.00 92.88 127 LEU A O 1
ATOM 1066 N N . LEU A 1 128 ? -10.570 -1.418 2.793 1.00 94.56 128 LEU A N 1
ATOM 1067 C CA . LEU A 1 128 ? -9.961 -0.118 3.077 1.00 94.56 128 LEU A CA 1
ATOM 1068 C C . LEU A 1 128 ? -11.029 0.884 3.542 1.00 94.56 128 LEU A C 1
ATOM 1070 O O . LEU A 1 128 ? -10.821 1.558 4.548 1.00 94.56 128 LEU A O 1
ATOM 1074 N N . GLU A 1 129 ? -12.198 0.912 2.898 1.00 95.06 129 GLU A N 1
ATOM 1075 C CA . GLU A 1 129 ? -13.296 1.817 3.268 1.00 95.06 129 GLU A CA 1
ATOM 1076 C C . GLU A 1 129 ? -13.827 1.517 4.671 1.00 95.06 129 GLU A C 1
ATOM 1078 O O . GLU A 1 129 ? -13.946 2.415 5.503 1.00 95.06 129 GLU A O 1
ATOM 1083 N N . LYS A 1 130 ? -14.035 0.236 4.997 1.00 92.88 130 LYS A N 1
ATOM 1084 C CA . LYS A 1 130 ? -14.465 -0.185 6.341 1.00 92.88 130 LYS A CA 1
ATOM 1085 C C . LYS A 1 130 ? -13.467 0.182 7.438 1.00 92.88 130 LYS A C 1
ATOM 1087 O O . LYS A 1 130 ? -13.868 0.364 8.585 1.00 92.88 130 LYS A O 1
ATOM 1092 N N . ARG A 1 131 ? -12.171 0.234 7.123 1.00 91.19 131 ARG A N 1
ATOM 1093 C CA . ARG A 1 131 ? -11.103 0.497 8.102 1.00 91.19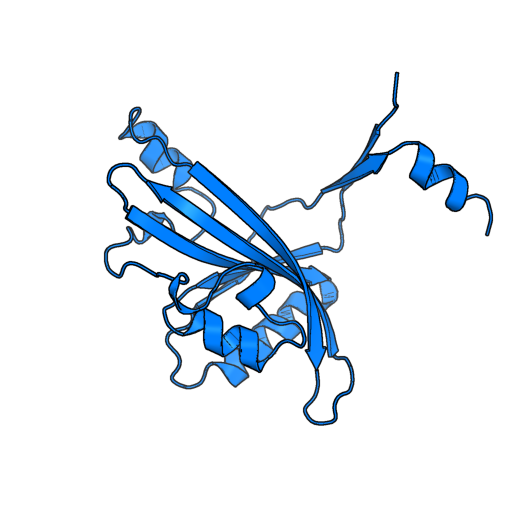 131 ARG A CA 1
ATOM 1094 C C . ARG A 1 131 ? -10.746 1.976 8.227 1.00 91.19 131 ARG A C 1
ATOM 1096 O O . ARG A 1 131 ? -10.132 2.343 9.220 1.00 91.19 131 ARG A O 1
ATOM 1103 N N . LYS A 1 132 ? -11.123 2.812 7.259 1.00 92.00 132 LYS A N 1
ATOM 1104 C CA . LYS A 1 132 ? -10.744 4.231 7.152 1.00 92.00 132 LYS A CA 1
ATOM 1105 C C . LYS A 1 132 ? -11.410 5.163 8.185 1.00 92.00 132 LYS A C 1
ATOM 1107 O O . LYS A 1 132 ? -11.075 6.341 8.218 1.00 92.00 132 LYS A O 1
ATOM 1112 N N . LEU A 1 133 ? -12.349 4.687 9.006 1.00 87.25 133 LEU A N 1
ATOM 1113 C CA . LEU A 1 133 ? -13.192 5.514 9.888 1.00 87.25 133 LEU A CA 1
ATOM 1114 C C . LEU A 1 133 ? -12.432 6.670 10.572 1.00 87.25 133 LEU A C 1
ATOM 1116 O O . LEU A 1 133 ? -11.544 6.448 11.391 1.00 87.25 133 LEU A O 1
ATOM 1120 N N . SER A 1 134 ? -12.820 7.904 10.230 1.00 83.94 134 SER A N 1
ATOM 1121 C CA . SER A 1 134 ? -12.252 9.159 10.751 1.00 83.94 134 SER A CA 1
ATOM 1122 C C . SER A 1 134 ? -10.761 9.415 10.453 1.00 83.94 134 SER A C 1
ATOM 1124 O O . SER A 1 134 ? -10.178 10.308 11.064 1.00 83.94 134 SER A O 1
ATOM 1126 N N . CYS A 1 135 ? -10.146 8.693 9.510 1.00 88.38 135 CYS A N 1
ATOM 1127 C CA . CYS A 1 135 ? -8.783 8.947 9.031 1.00 88.38 135 CYS A CA 1
ATOM 1128 C C . CYS A 1 135 ? -8.776 9.834 7.773 1.00 88.38 135 CYS A C 1
ATOM 1130 O O . CYS A 1 135 ? -9.574 9.638 6.850 1.00 88.38 135 CYS A O 1
ATOM 1132 N N . ASP A 1 136 ? -7.814 10.758 7.687 1.00 88.81 136 ASP A N 1
ATOM 1133 C CA . ASP A 1 136 ? -7.515 11.541 6.482 1.00 88.81 136 ASP A CA 1
ATOM 1134 C C . ASP A 1 136 ? -6.754 10.670 5.470 1.00 88.81 136 ASP A C 1
ATOM 1136 O O . ASP A 1 136 ? -5.538 10.789 5.289 1.00 88.81 136 ASP A O 1
ATOM 1140 N N . VAL A 1 137 ? -7.486 9.735 4.860 1.00 90.88 137 VAL A N 1
ATOM 1141 C CA . VAL A 1 137 ? -7.005 8.788 3.848 1.00 90.88 137 VAL A CA 1
ATOM 1142 C C . VAL A 1 137 ? -7.990 8.742 2.692 1.00 90.88 137 VAL A C 1
ATOM 1144 O O . VAL A 1 137 ? -9.199 8.660 2.874 1.00 90.88 137 VAL A O 1
ATOM 1147 N N . TYR A 1 138 ? -7.484 8.727 1.476 1.00 89.44 138 TYR A N 1
ATOM 1148 C CA . TYR A 1 138 ? -8.241 8.571 0.247 1.00 89.44 138 TYR A CA 1
ATOM 1149 C C . TYR A 1 138 ? -7.565 7.496 -0.581 1.00 89.44 138 TYR A C 1
ATOM 1151 O O . TYR A 1 138 ? -6.341 7.354 -0.565 1.00 89.44 138 TYR A O 1
ATOM 1159 N N . PHE A 1 139 ? -8.362 6.723 -1.303 1.00 92.62 139 PHE A N 1
ATOM 1160 C CA . PHE A 1 139 ? -7.832 5.699 -2.178 1.00 92.62 139 PHE A CA 1
ATOM 1161 C C . PHE A 1 139 ? -8.741 5.480 -3.376 1.00 92.62 139 PHE A C 1
ATOM 1163 O O . PHE A 1 139 ? -9.947 5.725 -3.325 1.00 92.62 139 PHE A O 1
ATOM 1170 N N . LYS A 1 140 ? -8.149 5.021 -4.477 1.00 92.38 140 LYS A N 1
ATOM 1171 C CA . LYS A 1 140 ? -8.883 4.691 -5.697 1.00 92.38 140 LYS A CA 1
ATOM 1172 C C . LYS A 1 140 ? -8.139 3.671 -6.543 1.00 92.38 140 LYS A C 1
ATOM 1174 O O . LYS A 1 140 ? -6.912 3.647 -6.568 1.00 92.38 140 LYS A O 1
ATOM 1179 N N . ASN A 1 141 ? -8.884 2.896 -7.321 1.00 94.31 141 ASN A N 1
ATOM 1180 C CA . ASN A 1 141 ? -8.314 2.104 -8.406 1.00 94.31 141 ASN A CA 1
ATOM 1181 C C . ASN A 1 141 ? -7.746 3.016 -9.514 1.00 94.31 141 ASN A C 1
ATOM 1183 O O . ASN A 1 141 ? -8.428 3.934 -9.982 1.00 94.31 141 ASN A O 1
ATOM 1187 N N . ILE A 1 142 ? -6.528 2.734 -9.973 1.00 90.12 142 ILE A N 1
ATOM 1188 C CA . ILE A 1 142 ? -5.919 3.371 -11.141 1.00 90.12 142 ILE A CA 1
ATOM 1189 C C . ILE A 1 142 ? -6.411 2.650 -12.400 1.00 90.12 142 ILE A C 1
ATOM 1191 O O . ILE A 1 142 ? -6.059 1.502 -12.669 1.00 90.12 142 ILE A O 1
ATOM 1195 N N . LYS A 1 143 ? -7.217 3.343 -13.208 1.00 86.75 143 LYS A N 1
ATOM 1196 C CA . LYS A 1 143 ? -7.732 2.813 -14.478 1.00 86.75 143 LYS A CA 1
ATOM 1197 C C . LYS A 1 143 ? -6.705 2.963 -15.605 1.00 86.75 143 LYS A C 1
ATOM 1199 O O . LYS A 1 143 ? -5.882 3.875 -15.585 1.00 86.75 143 LYS A O 1
ATOM 1204 N N . ASN A 1 144 ? -6.819 2.109 -16.624 1.00 85.06 144 ASN A N 1
ATOM 1205 C CA . ASN A 1 144 ? -6.031 2.149 -17.866 1.00 85.06 144 ASN A CA 1
ATOM 1206 C C . ASN A 1 144 ? -4.511 1.991 -17.681 1.00 85.06 144 ASN A C 1
ATOM 1208 O O . ASN A 1 144 ? -3.734 2.461 -18.508 1.00 85.06 144 ASN A O 1
ATOM 1212 N N . ILE A 1 145 ? -4.082 1.306 -16.620 1.00 85.00 145 ILE A N 1
ATOM 1213 C CA . ILE A 1 145 ? -2.673 0.987 -16.384 1.00 85.00 145 ILE A CA 1
ATOM 1214 C C . ILE A 1 145 ? -2.375 -0.462 -16.770 1.00 85.00 145 ILE A C 1
ATOM 1216 O O . ILE A 1 145 ? -3.196 -1.357 -16.576 1.00 85.00 145 ILE A O 1
ATOM 1220 N N . ASN A 1 146 ? -1.191 -0.695 -17.333 1.00 88.50 146 ASN A N 1
ATOM 1221 C CA . ASN A 1 146 ? -0.698 -2.032 -17.641 1.00 88.50 146 ASN A CA 1
ATOM 1222 C C . ASN A 1 146 ? 0.511 -2.324 -16.757 1.00 88.50 146 ASN A C 1
ATOM 1224 O O . ASN A 1 146 ? 1.479 -1.565 -16.773 1.00 88.50 146 ASN A O 1
ATOM 1228 N N . VAL A 1 147 ? 0.467 -3.433 -16.024 1.00 89.62 147 VAL A N 1
ATOM 1229 C CA . VAL A 1 147 ? 1.614 -3.917 -15.253 1.00 89.62 147 VAL A CA 1
ATOM 1230 C C . VAL A 1 147 ? 2.410 -4.878 -16.126 1.00 89.62 147 VAL A C 1
ATOM 1232 O O . VAL A 1 147 ? 1.849 -5.798 -16.729 1.00 89.62 147 VAL A O 1
ATOM 1235 N N . TYR A 1 148 ? 3.718 -4.661 -16.202 1.00 92.25 148 TYR A N 1
ATOM 1236 C CA . TYR A 1 148 ? 4.634 -5.522 -16.934 1.00 92.25 148 TYR A CA 1
ATOM 1237 C C . TYR A 1 148 ? 5.712 -6.056 -16.004 1.00 92.25 148 TYR A C 1
ATOM 1239 O O . TYR A 1 148 ? 6.171 -5.361 -15.101 1.00 92.25 148 TYR A O 1
ATOM 1247 N N . GLN A 1 149 ? 6.146 -7.278 -16.273 1.00 90.81 149 GLN A N 1
ATOM 1248 C CA . GLN A 1 149 ? 7.323 -7.870 -15.671 1.00 90.81 149 GLN A CA 1
ATOM 1249 C C . GLN A 1 149 ? 8.402 -8.014 -16.737 1.00 90.81 149 GLN A C 1
ATOM 1251 O O . GLN A 1 149 ? 8.147 -8.532 -17.826 1.00 90.81 149 GLN A O 1
ATOM 1256 N N . PHE A 1 150 ? 9.605 -7.561 -16.408 1.00 90.19 150 PHE A N 1
ATOM 1257 C CA . PHE A 1 150 ? 10.785 -7.772 -17.228 1.00 90.19 150 PHE A CA 1
ATOM 1258 C C . PHE A 1 150 ? 11.554 -8.974 -16.682 1.00 90.19 150 PHE A C 1
ATOM 1260 O O . PHE A 1 150 ? 11.975 -8.975 -15.527 1.00 90.19 150 PHE A O 1
ATOM 1267 N N . LEU A 1 151 ? 11.696 -10.014 -17.497 1.00 86.50 151 LEU A N 1
ATOM 1268 C CA . LEU A 1 151 ? 12.349 -11.265 -17.126 1.00 86.50 151 LEU A CA 1
ATOM 1269 C C . LEU A 1 151 ? 13.651 -11.421 -17.907 1.00 86.50 151 LEU A C 1
ATOM 1271 O O . LEU A 1 151 ? 13.685 -11.251 -19.131 1.00 86.50 151 LEU A O 1
ATOM 1275 N N . SER A 1 152 ? 14.727 -11.782 -17.207 1.00 82.69 152 SER A N 1
ATOM 1276 C CA . SER A 1 152 ? 15.954 -12.213 -17.871 1.00 82.69 152 SER A CA 1
ATOM 1277 C C . SER A 1 152 ? 15.749 -13.592 -18.498 1.00 82.69 152 SER A C 1
ATOM 1279 O O . SER A 1 152 ? 15.002 -14.427 -17.987 1.00 82.69 152 SER A O 1
ATOM 1281 N N . TYR A 1 153 ? 16.460 -13.869 -19.594 1.00 70.38 153 TYR A N 1
ATOM 1282 C CA . TYR A 1 153 ? 16.443 -15.183 -20.250 1.00 70.38 153 TYR A CA 1
ATOM 1283 C C . TYR A 1 153 ? 16.708 -16.352 -19.284 1.00 70.38 153 TYR A C 1
ATOM 1285 O O . TYR A 1 153 ? 16.134 -17.429 -19.421 1.00 70.38 153 TYR A O 1
ATOM 1293 N N . THR A 1 154 ? 17.559 -16.139 -18.277 1.00 68.81 154 THR A N 1
ATOM 1294 C CA . THR A 1 154 ? 17.912 -17.153 -17.274 1.00 68.81 154 THR A CA 1
ATOM 1295 C C . THR A 1 154 ? 16.724 -17.602 -16.421 1.00 68.81 154 THR A C 1
ATOM 1297 O O . THR A 1 154 ? 16.704 -18.747 -15.977 1.00 68.81 154 THR A O 1
ATOM 1300 N N . SER A 1 155 ? 15.700 -16.762 -16.247 1.00 61.00 155 SER A N 1
ATOM 1301 C CA . SER A 1 155 ? 14.495 -17.094 -15.479 1.00 61.00 155 SER A CA 1
ATOM 1302 C C . SER A 1 155 ? 13.612 -18.157 -16.152 1.00 61.00 155 SER A C 1
ATOM 1304 O O . SER A 1 155 ? 12.836 -18.818 -15.468 1.00 61.00 155 SER A O 1
ATOM 1306 N N . LEU A 1 156 ? 13.740 -18.365 -17.470 1.00 55.84 156 LEU A N 1
ATOM 1307 C CA . LEU A 1 156 ? 12.938 -19.336 -18.231 1.00 55.84 156 LEU A CA 1
ATOM 1308 C C . LEU A 1 156 ? 13.460 -20.776 -18.164 1.00 55.84 156 LEU A C 1
ATOM 1310 O O . LEU A 1 156 ? 12.668 -21.710 -18.260 1.00 55.84 156 LEU A O 1
ATOM 1314 N N . PHE A 1 157 ? 14.757 -20.993 -17.927 1.00 55.53 157 PHE A N 1
ATOM 1315 C CA . PHE A 1 157 ? 15.305 -22.353 -17.800 1.00 55.53 157 PHE A CA 1
ATOM 1316 C C . PHE A 1 157 ? 14.745 -23.122 -16.594 1.00 55.53 157 PHE A C 1
ATOM 1318 O O . PHE A 1 157 ? 14.735 -24.352 -16.601 1.00 55.53 157 PHE A O 1
ATOM 1325 N N . ASN A 1 158 ? 14.228 -22.412 -15.587 1.00 54.19 158 ASN A N 1
ATOM 1326 C CA . ASN A 1 158 ? 13.595 -23.013 -14.413 1.00 54.19 158 ASN A CA 1
ATOM 1327 C C . ASN A 1 158 ? 12.100 -23.326 -14.610 1.00 54.19 158 ASN A C 1
ATOM 1329 O O . ASN A 1 158 ? 11.524 -24.028 -13.783 1.00 54.19 158 ASN A O 1
ATOM 1333 N N . LEU A 1 159 ? 11.469 -22.843 -15.690 1.00 53.03 159 LEU A N 1
ATOM 1334 C CA . LEU A 1 159 ? 10.065 -23.136 -16.014 1.00 53.03 159 LEU A CA 1
ATOM 1335 C C . LEU A 1 159 ? 9.893 -24.489 -16.720 1.00 53.03 159 LEU A C 1
ATOM 1337 O O . LEU A 1 159 ? 8.865 -25.128 -16.549 1.00 53.03 159 LEU A O 1
ATOM 1341 N N . HIS A 1 160 ? 10.910 -24.954 -17.452 1.00 50.06 160 HIS A N 1
ATOM 1342 C CA . HIS A 1 160 ? 10.885 -26.229 -18.186 1.00 50.06 160 HIS A CA 1
ATOM 1343 C C . HIS A 1 160 ? 11.410 -27.437 -17.384 1.00 50.06 160 HIS A C 1
ATOM 1345 O O . HIS A 1 160 ? 11.623 -28.503 -17.954 1.00 50.06 160 HIS A O 1
ATOM 1351 N N . LYS A 1 161 ? 11.644 -27.281 -16.074 1.00 48.88 161 LYS A N 1
ATOM 1352 C CA . LYS A 1 161 ? 12.112 -28.353 -15.171 1.00 48.88 161 LYS A CA 1
ATOM 1353 C C . LYS A 1 161 ? 11.044 -28.849 -14.181 1.00 48.88 161 LYS A C 1
ATOM 1355 O O . LYS A 1 161 ? 11.400 -29.490 -13.196 1.00 48.88 161 LYS A O 1
ATOM 1360 N N . LYS A 1 162 ? 9.765 -28.544 -14.410 1.00 39.88 162 LYS A N 1
ATOM 1361 C CA . LYS A 1 162 ? 8.641 -29.087 -13.634 1.00 39.88 162 LYS A CA 1
ATOM 1362 C C . LYS A 1 162 ? 7.784 -29.998 -14.490 1.00 39.88 162 LYS A C 1
ATOM 1364 O O . LYS A 1 162 ? 7.550 -29.620 -15.657 1.00 39.88 162 LYS A O 1
#

Nearest PDB structures (foldseek):
  6geu-assembly1_A  TM=8.464E-01  e=9.971E-07  Homo sapiens
  6qe4-assembly1_A  TM=8.484E-01  e=1.852E-06  Homo sapiens
  7z3h-assembly4_D  TM=7.939E-01  e=1.405E-05  Thermochaetoides thermophila
  7z3h-assembly3_C  TM=7.694E-01  e=2.332E-05  Thermochaetoides thermophila
  6ni0-assembly1_A  TM=3.323E-01  e=8.220E-01  Burkholderia thailandensis

Foldseek 3Di:
DWDKDKAWPPFKWKKWKDFLCRQVLVCVFKDDHCVVQPNNVRQDDPPPDDPLVRADDCSVVVCVVPPVPKDKDKDKDKDKIFGADPVRHTDFIWIKIWIWIAIPPRDIHIIIMIMGGNVCVVVVVVVSVVSCPPGRMDMDIHPPDIDIDMGTPVVVVVVVPD

pLDDT: mean 80.36, std 19.25, range [35.66, 97.56]